Protein AF-A0A9D3ZYJ2-F1 (afdb_monomer)

Mean predicted aligned error: 9.51 Å

Solvent-accessible surface area (backbone atoms only — not comparable to full-atom values): 7612 Å² total; per-residue (Å²): 104,70,64,43,41,74,71,66,67,34,50,41,45,62,78,41,101,88,45,60,67,41,43,64,49,79,55,96,93,48,73,47,78,41,61,49,99,42,73,67,32,48,52,51,50,52,50,49,53,52,51,46,22,73,75,69,74,52,75,82,60,44,89,82,40,68,44,78,76,62,92,85,61,52,70,70,59,51,53,52,51,27,61,75,70,61,28,52,74,47,94,67,68,65,58,61,92,82,37,74,62,73,72,60,98,60,56,72,58,54,60,53,48,54,63,52,56,68,72,69,73,123

Sequence (122 aa):
MRLATGEGLLKGAKASRRGLDISHLLFAYDCILFGEATNRGVMILKGILKEYDSCSGQCVNFNKSTIFYSSNTTGDKKEEISSLLGVRSSTNLEKYLGLPNVVGRRKKRVFLKSKRMDLYAN

Secondary structure (DSSP, 8-state):
-HHHHHTTSS--EESSTTS-EE-EEEETTEEEE---SSHHHHHHHHHHHHHHHHHH-----TTT-EE---TTS-HHHHHHHHHHHT-EE-SS-PPBTTB-S---S-HHHHHHHHHHHTTS--

Radius of gyration: 16.22 Å; Cα contacts (8 Å, |Δi|>4): 123; chains: 1; bounding box: 43×32×39 Å

Foldseek 3Di:
DVVCVVVVQWFADAPDPPGDRDQKDDDDPDIDGGTDLDPSGLVVVVVVQVVCCVVVVDHDPQAPDEDEDDPPQDPVSVVVSCVSNVHHHDPQPPDDVQFRPDDPPCVVVRVVVSVVVVVPPD

pLDDT: mean 78.38, std 19.28, range [29.25, 94.19]

Nearest PDB structures (foldseek):
  3h1q-assembly2_B  TM=5.581E-01  e=6.490E+00  Carboxydothermus hydrogenoformans Z-2901
  7bur-assembly1_B  TM=4.005E-01  e=3.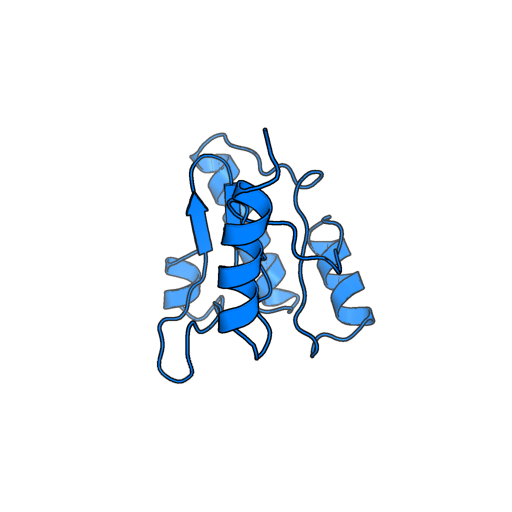783E+00  Glycine max
  6dxd-assembly1_C  TM=3.710E-01  e=4.632E+00  Arabidopsis thaliana
  5gw0-assembly3_E  TM=2.752E-01  e=9.729E+00  Homo sapiens

Structure (mmCIF, N/CA/C/O backbone):
data_AF-A0A9D3ZYJ2-F1
#
_entry.id   AF-A0A9D3ZYJ2-F1
#
loop_
_atom_site.group_PDB
_atom_site.id
_atom_site.type_symbol
_atom_site.label_atom_id
_atom_site.label_alt_id
_atom_site.label_comp_id
_atom_site.label_asym_id
_atom_site.label_entity_id
_atom_site.label_seq_id
_atom_site.pdbx_PDB_ins_code
_atom_site.Cartn_x
_atom_site.Cartn_y
_atom_site.Cartn_z
_atom_site.occupancy
_atom_site.B_iso_or_equiv
_atom_site.auth_seq_id
_atom_site.auth_comp_id
_atom_site.auth_asym_id
_atom_site.auth_atom_id
_atom_site.pdbx_PDB_model_num
ATOM 1 N N . MET A 1 1 ? -4.977 -7.790 4.031 1.00 90.31 1 MET A N 1
ATOM 2 C CA . MET A 1 1 ? -3.648 -8.013 3.397 1.00 90.31 1 MET A CA 1
ATOM 3 C C . MET A 1 1 ? -3.332 -9.486 3.135 1.00 90.31 1 MET A C 1
ATOM 5 O O . MET A 1 1 ? -3.233 -9.841 1.972 1.00 90.31 1 MET A O 1
ATOM 9 N N . ARG A 1 2 ? -3.176 -10.352 4.156 1.00 91.19 2 ARG A N 1
ATOM 10 C CA . ARG A 1 2 ? -2.771 -11.765 3.941 1.00 91.19 2 ARG A CA 1
ATOM 11 C C . ARG A 1 2 ? -3.753 -12.574 3.089 1.00 91.19 2 ARG A C 1
ATOM 13 O O . A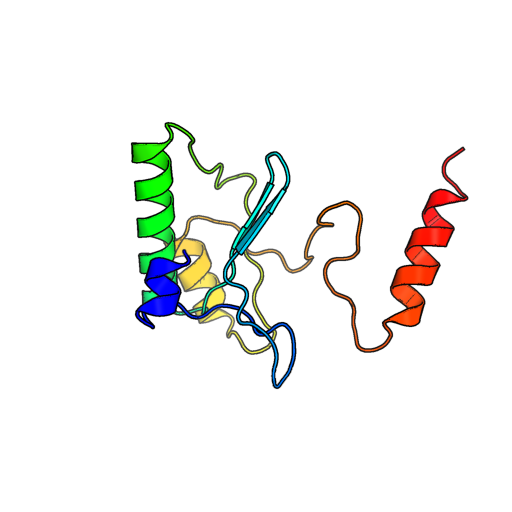RG A 1 2 ? -3.310 -13.317 2.223 1.00 91.19 2 ARG A O 1
ATOM 20 N N . LEU A 1 3 ? -5.054 -12.382 3.306 1.00 92.62 3 LEU A N 1
ATOM 21 C CA . LEU A 1 3 ? -6.108 -13.020 2.508 1.00 92.62 3 LEU A CA 1
ATOM 22 C C . LEU A 1 3 ? -5.992 -12.634 1.028 1.00 92.62 3 LEU A C 1
ATOM 24 O O . LEU A 1 3 ? -5.752 -13.497 0.195 1.00 92.62 3 LEU A O 1
ATOM 28 N N . ALA A 1 4 ? -5.979 -11.331 0.728 1.00 92.38 4 ALA A N 1
ATOM 29 C CA . ALA A 1 4 ? -5.793 -10.829 -0.635 1.00 92.38 4 ALA A CA 1
ATOM 30 C C . ALA A 1 4 ? -4.509 -11.344 -1.315 1.00 92.38 4 ALA A C 1
ATOM 32 O O . ALA A 1 4 ? -4.497 -11.553 -2.526 1.00 92.38 4 ALA A O 1
ATOM 33 N N . THR A 1 5 ? -3.425 -11.573 -0.562 1.00 90.31 5 THR A N 1
ATOM 34 C CA . THR A 1 5 ? -2.224 -12.216 -1.117 1.00 90.31 5 THR A CA 1
ATOM 35 C C . THR A 1 5 ? -2.366 -13.721 -1.322 1.00 90.31 5 THR A C 1
ATOM 37 O O . THR A 1 5 ? -1.859 -14.236 -2.313 1.00 90.31 5 THR A O 1
ATOM 40 N N . GLY A 1 6 ? -3.057 -14.427 -0.422 1.00 89.75 6 GLY A N 1
ATOM 41 C CA . GLY A 1 6 ? -3.323 -15.863 -0.551 1.00 89.75 6 GLY A CA 1
ATOM 42 C C . GLY A 1 6 ? -4.227 -16.191 -1.741 1.00 89.75 6 GLY A C 1
ATOM 43 O O . GLY A 1 6 ? -4.033 -17.207 -2.395 1.00 89.75 6 GLY A O 1
ATOM 44 N N . GLU A 1 7 ? -5.146 -15.285 -2.072 1.00 92.62 7 GLU A N 1
ATOM 45 C CA . GLU A 1 7 ? -6.043 -15.381 -3.231 1.00 92.62 7 GLU A CA 1
ATOM 46 C C . GLU A 1 7 ? -5.409 -14.871 -4.539 1.00 92.62 7 GLU A C 1
ATOM 48 O O . GLU A 1 7 ? -6.049 -14.864 -5.588 1.00 92.62 7 GLU A O 1
ATOM 53 N N . GLY A 1 8 ? -4.156 -14.399 -4.503 1.00 90.00 8 GLY A N 1
ATOM 54 C CA . GLY A 1 8 ? -3.470 -13.854 -5.680 1.00 90.00 8 GLY A CA 1
ATOM 55 C C . GLY A 1 8 ? -4.047 -12.529 -6.196 1.00 90.00 8 GLY A C 1
ATOM 56 O O . GLY A 1 8 ? -3.726 -12.107 -7.307 1.00 90.00 8 GLY A O 1
ATOM 57 N N . LEU A 1 9 ? -4.887 -11.854 -5.408 1.00 91.38 9 LEU A N 1
ATOM 58 C CA . LEU A 1 9 ? -5.459 -10.548 -5.744 1.00 91.38 9 LEU A CA 1
ATOM 59 C C . LEU A 1 9 ? -4.425 -9.427 -5.598 1.00 91.38 9 LEU A C 1
ATOM 61 O O . LEU A 1 9 ? -4.430 -8.466 -6.365 1.00 91.38 9 LEU A O 1
ATOM 65 N N . LEU A 1 10 ? -3.530 -9.562 -4.619 1.00 90.88 10 LEU A N 1
ATOM 66 C CA . LEU A 1 10 ? -2.455 -8.620 -4.341 1.00 90.88 10 LEU A CA 1
ATOM 67 C C . LEU A 1 10 ? -1.126 -9.368 -4.256 1.00 90.88 10 LEU A C 1
ATOM 69 O O . LEU A 1 10 ? -1.051 -10.461 -3.702 1.00 90.88 10 LEU A O 1
ATOM 73 N N . LYS A 1 11 ? -0.053 -8.770 -4.770 1.00 89.44 11 LYS A N 1
ATOM 74 C CA . LYS A 1 11 ? 1.287 -9.351 -4.686 1.00 89.44 11 LYS A CA 1
ATOM 75 C C . LYS A 1 11 ? 2.182 -8.489 -3.809 1.00 89.44 11 LYS A C 1
ATOM 77 O O . LYS A 1 11 ? 2.308 -7.288 -4.028 1.00 89.44 11 LYS A O 1
ATOM 82 N N . GLY A 1 12 ? 2.778 -9.123 -2.803 1.00 88.38 12 GLY A N 1
ATOM 83 C CA . GLY A 1 12 ? 3.741 -8.489 -1.910 1.00 88.38 12 GLY A CA 1
ATOM 84 C C . GLY A 1 12 ? 5.136 -8.359 -2.529 1.00 88.38 12 GLY A C 1
ATOM 85 O O . GLY A 1 12 ? 5.388 -8.750 -3.670 1.00 88.38 12 GLY A O 1
ATOM 86 N N . ALA A 1 13 ? 6.070 -7.832 -1.744 1.00 88.12 13 ALA A N 1
ATOM 87 C CA . ALA A 1 13 ? 7.479 -7.764 -2.099 1.00 88.12 13 ALA A CA 1
ATOM 88 C C . ALA A 1 13 ? 8.224 -9.032 -1.655 1.00 88.12 13 ALA A C 1
ATOM 90 O O . ALA A 1 13 ? 8.122 -9.462 -0.507 1.00 88.12 13 ALA A O 1
ATOM 91 N N . LYS A 1 14 ? 9.043 -9.603 -2.543 1.00 86.19 14 LYS A N 1
ATOM 92 C CA . LYS A 1 14 ? 9.919 -10.735 -2.211 1.00 86.19 14 LYS A CA 1
ATOM 93 C C . LYS A 1 14 ? 11.095 -10.281 -1.345 1.00 86.19 14 LYS A C 1
ATOM 95 O O . LYS A 1 14 ? 11.907 -9.467 -1.782 1.00 86.19 14 LYS A O 1
ATOM 100 N N . ALA A 1 15 ? 11.268 -10.893 -0.174 1.00 83.12 15 ALA A N 1
ATOM 101 C CA . ALA A 1 15 ? 12.430 -10.643 0.689 1.00 83.12 15 ALA A CA 1
ATOM 102 C C . ALA A 1 15 ? 13.761 -11.128 0.070 1.00 83.12 15 ALA A C 1
ATOM 104 O O . ALA A 1 15 ? 14.837 -10.601 0.360 1.00 83.12 15 ALA A O 1
ATOM 105 N N . SER A 1 16 ? 13.703 -12.154 -0.784 1.00 84.38 16 SER A N 1
ATOM 106 C CA . SER A 1 16 ? 14.838 -12.681 -1.550 1.00 84.38 16 SER A CA 1
ATOM 107 C C . SER A 1 16 ? 14.340 -13.461 -2.776 1.00 84.38 16 SER A C 1
ATOM 109 O O . SER A 1 16 ? 13.144 -13.722 -2.897 1.00 84.38 16 SER A O 1
ATOM 111 N N . ARG A 1 17 ? 15.239 -13.880 -3.686 1.00 80.25 17 ARG A N 1
ATOM 112 C CA . ARG A 1 17 ? 14.859 -14.615 -4.919 1.00 80.25 17 ARG A CA 1
ATOM 113 C C . ARG A 1 17 ? 14.012 -15.866 -4.657 1.00 80.25 17 ARG A C 1
ATOM 115 O O . ARG A 1 17 ? 13.198 -16.225 -5.495 1.00 80.25 17 ARG A O 1
ATOM 122 N N . ARG A 1 18 ? 14.225 -16.529 -3.519 1.00 87.00 18 ARG A N 1
ATOM 123 C CA . ARG A 1 18 ? 13.461 -17.703 -3.060 1.00 87.00 18 ARG A CA 1
ATOM 124 C C . ARG A 1 18 ? 12.799 -17.447 -1.701 1.00 87.00 18 ARG A C 1
ATOM 126 O O . ARG A 1 18 ? 12.548 -18.374 -0.945 1.00 87.00 18 ARG A O 1
ATOM 133 N N . GLY A 1 19 ? 12.617 -16.175 -1.361 1.00 81.94 19 GLY A N 1
ATOM 134 C CA . GLY A 1 19 ? 12.154 -15.741 -0.052 1.00 81.94 19 GLY A CA 1
ATOM 135 C C . GLY A 1 19 ? 10.644 -15.581 0.023 1.00 81.94 19 GLY A C 1
ATOM 136 O O . GLY A 1 19 ? 9.921 -15.693 -0.973 1.00 81.94 19 GLY A O 1
ATOM 137 N N . LEU A 1 20 ? 10.202 -15.266 1.237 1.00 85.31 20 LEU A N 1
ATOM 138 C CA . LEU A 1 20 ? 8.817 -14.961 1.557 1.00 85.31 20 LEU A CA 1
ATOM 139 C C . LEU A 1 20 ? 8.331 -13.711 0.809 1.00 85.31 20 LEU A C 1
ATOM 141 O O . LEU A 1 20 ? 9.078 -12.737 0.664 1.00 85.31 20 LEU A O 1
ATOM 145 N N . ASP A 1 21 ? 7.071 -13.749 0.376 1.00 86.94 21 ASP A N 1
ATOM 146 C CA . ASP A 1 21 ? 6.335 -12.561 -0.053 1.00 86.94 21 ASP A CA 1
ATOM 147 C C . ASP A 1 21 ? 5.837 -11.796 1.171 1.00 86.94 21 ASP A C 1
ATOM 149 O O . ASP A 1 21 ? 5.009 -12.277 1.943 1.00 86.94 21 ASP A O 1
ATOM 153 N N . ILE A 1 22 ? 6.353 -10.587 1.346 1.00 90.19 22 ILE A N 1
ATOM 154 C CA . ILE A 1 22 ? 5.973 -9.676 2.417 1.00 90.19 22 ILE A CA 1
ATOM 155 C C . ILE A 1 22 ? 4.938 -8.710 1.852 1.00 90.19 22 ILE A C 1
ATOM 157 O O . ILE A 1 22 ? 5.230 -7.954 0.930 1.00 90.19 22 ILE A O 1
ATOM 161 N N . SER A 1 23 ? 3.727 -8.720 2.402 1.00 91.56 23 SER A N 1
ATOM 162 C CA . SER A 1 23 ? 2.663 -7.786 2.006 1.00 91.56 23 SER A CA 1
ATOM 163 C C . SER A 1 23 ? 2.541 -6.576 2.927 1.00 91.56 23 SER A C 1
ATOM 165 O O . SER A 1 23 ? 2.010 -5.551 2.518 1.00 91.56 23 SER A O 1
ATOM 167 N N . HIS A 1 24 ? 3.022 -6.672 4.165 1.00 91.00 24 HIS A N 1
ATOM 168 C CA . HIS A 1 24 ? 2.971 -5.586 5.140 1.00 91.00 24 HIS A CA 1
ATOM 169 C C . HIS A 1 24 ? 3.997 -5.794 6.261 1.00 91.00 24 HIS A C 1
ATOM 171 O O . HIS A 1 24 ? 4.360 -6.929 6.577 1.00 91.00 24 HIS A O 1
ATOM 177 N N . LEU A 1 25 ? 4.426 -4.692 6.871 1.00 89.38 25 LEU A N 1
ATOM 178 C CA . LEU A 1 25 ? 5.159 -4.624 8.133 1.00 89.38 25 LEU A CA 1
ATOM 179 C C . LEU A 1 25 ? 4.383 -3.691 9.060 1.00 89.38 25 LEU A C 1
ATOM 181 O O . LEU A 1 25 ? 3.966 -2.619 8.631 1.00 89.38 25 LEU A O 1
ATOM 185 N N . LEU A 1 26 ? 4.182 -4.105 10.307 1.00 86.56 26 LEU A N 1
ATOM 186 C CA . LEU A 1 26 ? 3.461 -3.338 11.322 1.00 86.56 26 LEU A CA 1
ATOM 187 C C . LEU A 1 26 ? 4.384 -3.171 12.525 1.00 86.56 26 LEU A C 1
ATOM 189 O O . LEU A 1 26 ? 4.960 -4.160 12.986 1.00 86.56 26 LEU A O 1
ATOM 193 N N . PHE A 1 27 ? 4.534 -1.948 13.023 1.00 80.94 27 PHE A N 1
ATOM 194 C CA . PHE A 1 27 ? 5.261 -1.680 14.258 1.00 80.94 27 PHE A CA 1
ATOM 195 C C . PHE A 1 27 ? 4.669 -0.471 14.980 1.00 80.94 27 PHE A C 1
ATOM 197 O O . PHE A 1 27 ? 4.684 0.638 14.453 1.00 80.94 27 PHE A O 1
ATOM 204 N N . ALA A 1 28 ? 4.202 -0.681 16.213 1.00 85.25 28 ALA A N 1
ATOM 205 C CA . ALA A 1 28 ? 3.519 0.343 17.000 1.00 85.25 28 ALA A CA 1
ATOM 206 C C . ALA A 1 28 ? 2.410 1.036 16.181 1.00 85.25 28 ALA A C 1
ATOM 208 O O . ALA A 1 28 ? 1.439 0.382 15.806 1.00 85.25 28 ALA A O 1
ATOM 209 N N . TYR A 1 29 ? 2.570 2.329 15.897 1.00 79.75 29 TYR A N 1
ATOM 210 C CA . TYR A 1 29 ? 1.605 3.154 15.166 1.00 79.75 29 TYR A CA 1
ATOM 211 C C . TYR A 1 29 ? 1.900 3.265 13.663 1.00 79.75 29 TYR A C 1
ATOM 213 O O . TYR A 1 29 ? 1.100 3.845 12.932 1.00 79.75 29 TYR A O 1
ATOM 221 N N . ASP A 1 30 ? 3.024 2.714 13.199 1.00 83.00 30 ASP A N 1
ATOM 222 C CA . ASP A 1 30 ? 3.464 2.821 11.813 1.00 83.00 30 ASP A CA 1
ATOM 223 C C . ASP A 1 30 ? 3.294 1.496 11.069 1.00 83.00 30 ASP A C 1
ATOM 225 O O . ASP A 1 30 ? 3.498 0.396 11.598 1.00 83.00 30 ASP A O 1
ATOM 229 N N . CYS A 1 31 ? 2.950 1.604 9.788 1.00 87.12 31 CYS A N 1
ATOM 230 C CA . CYS A 1 31 ? 2.880 0.464 8.892 1.00 87.12 31 CYS A CA 1
ATOM 231 C C . CYS A 1 31 ? 3.560 0.755 7.556 1.00 87.12 31 CYS A C 1
ATOM 233 O O . CYS A 1 31 ? 3.564 1.879 7.058 1.00 87.12 31 CYS A O 1
ATOM 235 N N . ILE A 1 32 ? 4.112 -0.296 6.954 1.00 89.00 32 ILE A N 1
ATOM 236 C CA . ILE A 1 32 ? 4.530 -0.307 5.553 1.00 89.00 32 ILE A CA 1
ATOM 237 C C . ILE A 1 32 ? 3.694 -1.356 4.845 1.00 89.00 32 ILE A C 1
ATOM 239 O O . ILE A 1 32 ? 3.636 -2.505 5.280 1.00 89.00 32 ILE A O 1
ATOM 243 N N . LEU A 1 33 ? 3.083 -0.973 3.730 1.00 91.81 33 LEU A N 1
ATOM 244 C CA . LEU A 1 33 ? 2.287 -1.859 2.891 1.00 91.81 33 LEU A CA 1
ATOM 245 C C . LEU A 1 33 ? 3.012 -2.064 1.560 1.00 91.81 33 LEU A C 1
ATOM 247 O O . LEU A 1 33 ? 3.514 -1.113 0.963 1.00 91.81 33 LEU A O 1
ATOM 251 N N . PHE A 1 34 ? 3.069 -3.309 1.097 1.00 91.88 34 PHE A N 1
ATOM 252 C CA . PHE A 1 34 ? 3.683 -3.683 -0.174 1.00 91.88 34 PHE A CA 1
ATOM 253 C C . PHE A 1 34 ? 2.605 -4.170 -1.133 1.00 91.88 34 PHE A C 1
ATOM 255 O O . PHE A 1 34 ? 1.770 -4.995 -0.764 1.00 91.88 34 PHE A O 1
ATOM 262 N N . GLY A 1 35 ? 2.657 -3.690 -2.371 1.00 91.06 35 GLY A N 1
ATOM 263 C CA . GLY A 1 35 ? 1.721 -4.046 -3.428 1.00 91.06 35 GLY A CA 1
ATOM 264 C C . GLY A 1 35 ? 2.298 -3.738 -4.805 1.00 91.06 35 GLY A C 1
ATOM 265 O O . GLY A 1 35 ? 3.285 -3.012 -4.934 1.00 91.06 35 GLY A O 1
ATOM 266 N N . GLU A 1 36 ? 1.677 -4.286 -5.844 1.00 90.00 36 GLU A N 1
ATOM 267 C CA . GLU A 1 36 ? 2.020 -3.941 -7.222 1.00 90.00 36 GLU A CA 1
ATOM 268 C C . GLU A 1 36 ? 1.520 -2.542 -7.584 1.00 90.00 36 GLU A C 1
ATOM 270 O O . GLU A 1 36 ? 0.393 -2.163 -7.266 1.00 90.00 36 GLU A O 1
ATOM 275 N N . ALA A 1 37 ? 2.352 -1.804 -8.321 1.00 90.62 37 ALA A N 1
ATOM 276 C CA . ALA A 1 37 ? 2.016 -0.500 -8.875 1.00 90.62 37 ALA A CA 1
ATOM 277 C C . ALA A 1 37 ? 1.093 -0.648 -10.104 1.00 90.62 37 ALA A C 1
ATOM 279 O O . ALA A 1 37 ? 1.488 -0.381 -11.241 1.00 90.62 37 ALA A O 1
ATOM 280 N N . THR A 1 38 ? -0.125 -1.134 -9.868 1.00 91.81 38 THR A N 1
ATOM 281 C CA . THR A 1 38 ? -1.199 -1.288 -10.856 1.00 91.81 38 THR A CA 1
ATOM 282 C C . THR A 1 38 ? -2.504 -0.737 -10.294 1.00 91.81 38 THR A C 1
ATOM 284 O O . THR A 1 38 ? -2.741 -0.815 -9.088 1.00 91.81 38 THR A O 1
ATOM 287 N N . ASN A 1 39 ? -3.398 -0.253 -11.160 1.00 92.25 39 ASN A N 1
ATOM 288 C CA . ASN A 1 39 ? -4.707 0.257 -10.733 1.00 92.25 39 ASN A CA 1
ATOM 289 C C . ASN A 1 39 ? -5.492 -0.783 -9.933 1.00 92.25 39 ASN A C 1
ATOM 291 O O . ASN A 1 39 ? -6.049 -0.473 -8.884 1.00 92.25 39 ASN A O 1
ATOM 295 N N . ARG A 1 40 ? -5.471 -2.046 -10.377 1.00 93.12 40 ARG A N 1
ATOM 296 C CA . ARG A 1 40 ? -6.114 -3.151 -9.660 1.00 93.12 40 ARG A CA 1
ATOM 297 C C . ARG A 1 40 ? -5.529 -3.331 -8.257 1.00 93.12 40 ARG A C 1
ATOM 299 O O . ARG A 1 40 ? -6.291 -3.379 -7.295 1.00 93.12 40 ARG A O 1
ATOM 306 N N . GLY A 1 41 ? -4.202 -3.405 -8.132 1.00 92.00 41 GLY A N 1
ATOM 307 C CA . GLY A 1 41 ? -3.535 -3.583 -6.838 1.00 92.00 41 GLY A CA 1
ATOM 308 C C . GLY A 1 41 ? -3.835 -2.439 -5.869 1.00 92.00 41 GLY A C 1
ATOM 309 O O . GLY A 1 41 ? -4.119 -2.669 -4.695 1.00 92.00 41 GLY A O 1
ATOM 310 N N . VAL A 1 42 ? -3.857 -1.212 -6.385 1.00 92.00 42 VAL A N 1
ATOM 311 C CA . VAL A 1 42 ? -4.162 0.005 -5.627 1.00 92.00 42 VAL A CA 1
ATOM 312 C C . VAL A 1 42 ? -5.614 0.038 -5.152 1.00 92.00 42 VAL A C 1
ATOM 314 O O . VAL A 1 42 ? -5.868 0.351 -3.991 1.00 92.00 42 VAL A O 1
ATOM 317 N N . MET A 1 43 ? -6.566 -0.334 -6.008 1.00 93.44 43 MET A N 1
ATOM 318 C CA . MET A 1 43 ? -7.982 -0.401 -5.635 1.00 93.44 43 MET A CA 1
ATOM 319 C C . MET A 1 43 ? -8.239 -1.456 -4.557 1.00 93.44 43 MET A C 1
ATOM 321 O O . MET A 1 43 ? -8.976 -1.194 -3.608 1.00 93.44 43 MET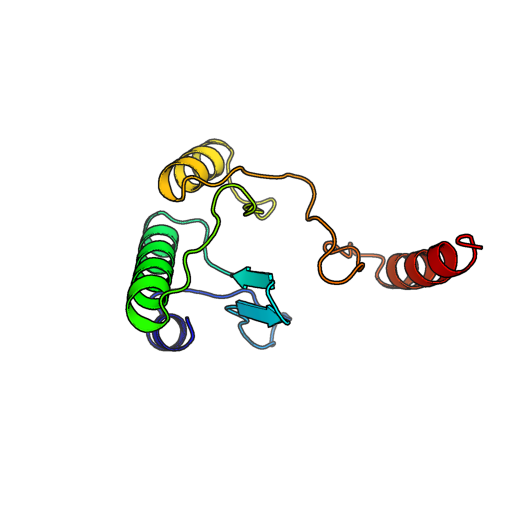 A O 1
ATOM 325 N N . ILE A 1 44 ? -7.580 -2.615 -4.650 1.00 94.19 44 ILE A N 1
ATOM 326 C CA . ILE A 1 44 ? -7.639 -3.651 -3.611 1.00 94.19 44 ILE A CA 1
ATOM 327 C C . ILE A 1 44 ? -7.060 -3.122 -2.298 1.00 94.19 44 ILE A C 1
ATOM 329 O O . ILE A 1 44 ? -7.681 -3.277 -1.248 1.00 94.19 44 ILE A O 1
ATOM 333 N N . LEU A 1 45 ? -5.902 -2.455 -2.345 1.00 93.12 45 LEU A N 1
ATOM 334 C CA . LEU A 1 45 ? -5.284 -1.866 -1.158 1.00 93.12 45 LEU A CA 1
ATOM 335 C C . LEU A 1 45 ? -6.209 -0.836 -0.496 1.00 93.12 45 LEU A C 1
ATOM 337 O O . LEU A 1 45 ? -6.399 -0.874 0.717 1.00 93.12 45 LEU A O 1
ATOM 341 N N . LYS A 1 46 ? -6.834 0.038 -1.290 1.00 91.81 46 LYS A N 1
ATOM 342 C CA . LYS A 1 46 ? -7.796 1.038 -0.811 1.00 91.81 46 LYS A CA 1
ATOM 343 C C . LYS A 1 46 ? -9.022 0.389 -0.165 1.00 91.81 46 LYS A C 1
ATOM 345 O O . LYS A 1 46 ? -9.469 0.855 0.878 1.00 91.81 46 LYS A O 1
ATOM 350 N N . GLY A 1 47 ? -9.523 -0.704 -0.744 1.00 93.50 47 GLY A N 1
ATOM 351 C CA . GLY A 1 47 ? -10.591 -1.514 -0.154 1.00 93.50 47 GLY A CA 1
ATOM 352 C C . GLY A 1 47 ? -10.201 -2.083 1.210 1.00 93.50 47 GLY A C 1
ATOM 353 O O . GLY A 1 47 ? -10.938 -1.907 2.174 1.00 93.50 47 GLY A O 1
ATOM 354 N N . ILE A 1 48 ? -9.001 -2.661 1.319 1.00 93.50 48 ILE A N 1
ATOM 355 C CA . ILE A 1 48 ? -8.478 -3.204 2.583 1.00 93.50 48 ILE A CA 1
ATOM 356 C C . ILE A 1 48 ? -8.340 -2.109 3.648 1.00 93.50 48 ILE A C 1
ATOM 358 O O . ILE A 1 48 ? -8.677 -2.345 4.803 1.00 93.50 48 ILE A O 1
ATOM 362 N N . LEU A 1 49 ? -7.847 -0.921 3.282 1.00 91.88 49 LEU A N 1
ATOM 363 C CA . LEU A 1 49 ? -7.726 0.197 4.223 1.00 91.88 49 LEU A CA 1
ATOM 364 C C . LEU A 1 49 ? -9.092 0.707 4.691 1.00 91.88 49 LEU A C 1
ATOM 366 O O . LEU A 1 49 ? -9.247 1.036 5.862 1.00 91.88 49 LEU A O 1
ATOM 370 N N . LYS A 1 50 ? -10.085 0.738 3.796 1.00 91.88 50 LYS A N 1
ATOM 371 C CA . LYS A 1 50 ? -11.460 1.108 4.143 1.00 91.88 50 LYS A CA 1
ATOM 372 C C . LYS A 1 50 ? -12.101 0.086 5.083 1.00 91.88 50 LYS A C 1
ATOM 374 O O . LYS A 1 50 ? -12.784 0.465 6.026 1.00 91.88 50 LYS A O 1
ATOM 379 N N . GLU A 1 51 ? -11.876 -1.199 4.835 1.00 93.38 51 GLU A N 1
ATOM 380 C CA . GLU A 1 51 ? -12.366 -2.261 5.710 1.00 93.38 51 GLU A CA 1
ATOM 381 C C . GLU A 1 51 ? -11.692 -2.196 7.086 1.00 93.38 51 GLU A C 1
ATOM 383 O O . GLU A 1 51 ? -12.379 -2.224 8.104 1.00 93.38 51 GLU A O 1
ATOM 388 N N . TYR A 1 52 ? -10.372 -1.988 7.122 1.00 90.19 52 TYR A N 1
ATOM 389 C CA . TYR A 1 52 ? -9.632 -1.758 8.362 1.00 90.19 52 TYR A CA 1
ATOM 390 C C . TYR A 1 52 ? -10.210 -0.595 9.172 1.00 90.19 52 TYR A C 1
ATOM 392 O O . TYR A 1 52 ? -10.460 -0.760 10.365 1.00 90.19 52 TYR A O 1
ATOM 400 N N . ASP A 1 53 ? -10.462 0.543 8.527 1.00 90.06 53 ASP A N 1
ATOM 401 C CA . ASP A 1 53 ? -11.079 1.714 9.154 1.00 90.06 53 ASP A CA 1
ATOM 402 C C . ASP A 1 53 ? -12.455 1.367 9.745 1.00 90.06 53 ASP A C 1
ATOM 404 O O . ASP A 1 53 ? -12.701 1.571 10.932 1.00 90.06 53 ASP A O 1
ATOM 408 N N . SER A 1 54 ? -13.311 0.701 8.962 1.00 93.00 54 SER A N 1
ATOM 409 C CA . SER A 1 54 ? -14.653 0.310 9.411 1.00 93.00 54 SER A CA 1
ATOM 410 C C . SER A 1 54 ? -14.665 -0.687 10.575 1.00 93.00 54 SER A C 1
ATOM 412 O O . SER A 1 54 ? -15.541 -0.613 11.433 1.00 93.00 54 SER A O 1
ATOM 414 N N . CYS A 1 55 ? -13.703 -1.613 10.626 1.00 91.94 55 CYS A N 1
ATOM 415 C CA . CYS A 1 55 ? -13.654 -2.652 11.654 1.00 91.94 55 CYS A CA 1
ATOM 416 C C . CYS A 1 55 ? -12.928 -2.201 12.925 1.00 91.94 55 CYS A C 1
ATOM 418 O O . CYS A 1 55 ? -13.276 -2.647 14.015 1.00 91.94 55 CYS A O 1
ATOM 420 N N . SER A 1 56 ? -11.892 -1.369 12.794 1.00 88.62 56 SER A N 1
ATOM 421 C CA . SER A 1 56 ? -11.042 -0.954 13.919 1.00 88.62 56 SER A CA 1
ATOM 422 C C . SER A 1 56 ? -11.391 0.425 14.480 1.00 88.62 56 SER A C 1
ATOM 424 O O . SER A 1 56 ? -10.963 0.748 15.587 1.00 88.62 56 SER A O 1
ATOM 426 N N . GLY A 1 57 ? -12.121 1.248 13.717 1.00 89.31 57 GLY A N 1
ATOM 427 C CA . GLY A 1 57 ? -12.326 2.670 14.002 1.00 89.31 57 GLY A CA 1
ATOM 428 C C . GLY A 1 57 ? -11.067 3.525 13.815 1.00 89.31 57 GLY A C 1
ATOM 429 O O . GLY A 1 57 ? -11.038 4.674 14.257 1.00 89.31 57 GLY A O 1
ATOM 430 N N . GLN A 1 58 ? -10.001 2.969 13.227 1.00 84.75 58 GLN A N 1
ATOM 431 C CA . GLN A 1 58 ? -8.741 3.669 13.005 1.00 84.75 58 GLN A CA 1
ATOM 432 C C . GLN A 1 58 ? -8.606 4.127 11.551 1.00 84.75 58 GLN A C 1
ATOM 434 O O . GLN A 1 58 ? -8.365 3.326 10.644 1.00 84.75 58 GLN A O 1
ATOM 439 N N . CYS A 1 59 ? -8.631 5.444 11.356 1.00 84.94 59 CYS A N 1
ATOM 440 C CA . CYS A 1 59 ? -8.441 6.050 10.045 1.00 84.94 59 CYS A CA 1
ATOM 441 C C . CYS A 1 59 ? -6.958 6.104 9.652 1.00 84.94 59 CYS A C 1
ATOM 443 O O . CYS A 1 59 ? -6.110 6.605 10.398 1.00 84.94 59 CYS A O 1
ATOM 445 N N . VAL A 1 60 ? -6.645 5.709 8.416 1.00 85.75 60 VAL A N 1
ATOM 446 C CA . VAL A 1 60 ? -5.319 5.955 7.831 1.00 85.75 60 VAL A CA 1
ATOM 447 C C . VAL A 1 60 ? -5.134 7.448 7.577 1.00 85.75 60 VAL A C 1
ATOM 449 O O . VAL A 1 60 ? -5.920 8.087 6.877 1.00 85.75 60 VAL A O 1
ATOM 452 N N . ASN A 1 61 ? -4.043 8.012 8.092 1.00 87.50 61 ASN A N 1
ATOM 453 C CA . ASN A 1 61 ? -3.677 9.391 7.800 1.00 87.50 61 ASN A CA 1
ATOM 454 C C . ASN A 1 61 ? -2.931 9.476 6.458 1.00 87.50 61 ASN A C 1
ATOM 456 O O . ASN A 1 61 ? -1.699 9.418 6.404 1.00 87.50 61 ASN A O 1
ATOM 460 N N . PHE A 1 62 ? -3.679 9.638 5.367 1.00 86.12 62 PHE A N 1
ATOM 461 C CA . PHE A 1 62 ? -3.114 9.747 4.017 1.00 86.12 62 PHE A CA 1
ATOM 462 C C . PHE A 1 62 ? -2.182 10.962 3.840 1.00 86.12 62 PHE A C 1
ATOM 464 O O . PHE A 1 62 ? -1.224 10.881 3.076 1.00 86.12 62 PHE A O 1
ATOM 471 N N . ASN A 1 63 ? -2.370 12.044 4.609 1.00 84.25 63 ASN A N 1
ATOM 472 C CA . ASN A 1 63 ? -1.511 13.239 4.554 1.00 84.25 63 ASN A CA 1
ATOM 473 C C . ASN A 1 63 ? -0.097 12.994 5.108 1.00 84.25 63 ASN A C 1
ATOM 475 O O . ASN A 1 63 ? 0.871 13.604 4.637 1.00 84.25 63 ASN A O 1
ATOM 479 N N . LYS A 1 64 ? 0.011 12.116 6.115 1.00 85.62 64 LYS A N 1
ATOM 480 C CA . LYS A 1 64 ? 1.282 11.649 6.693 1.00 85.62 64 LYS A CA 1
ATOM 481 C C . LYS A 1 64 ? 1.845 10.420 5.977 1.00 85.62 64 LYS A C 1
ATOM 483 O O . LYS A 1 64 ? 2.991 10.053 6.207 1.00 85.62 64 LYS A O 1
ATOM 488 N N . SER A 1 65 ? 1.051 9.791 5.117 1.00 88.19 65 SER A N 1
ATOM 489 C CA . SER A 1 65 ? 1.478 8.643 4.326 1.00 88.19 65 SER A CA 1
ATOM 490 C C . SER A 1 65 ? 2.265 9.100 3.098 1.00 88.19 65 SER A C 1
ATOM 492 O O . SER A 1 65 ? 2.068 10.200 2.578 1.00 88.19 65 SER A O 1
ATOM 494 N N . THR A 1 66 ? 3.151 8.239 2.606 1.00 89.62 66 THR A N 1
ATOM 495 C CA . THR A 1 66 ? 3.895 8.454 1.359 1.00 89.62 66 THR A CA 1
ATOM 496 C C . THR A 1 66 ? 3.974 7.156 0.562 1.00 89.62 66 THR A C 1
ATOM 498 O O . THR A 1 66 ? 3.998 6.066 1.134 1.00 89.62 66 THR A O 1
ATOM 501 N N . ILE A 1 67 ? 3.994 7.263 -0.770 1.00 90.12 67 ILE A N 1
ATOM 502 C CA . ILE A 1 67 ? 4.186 6.112 -1.664 1.00 90.12 67 ILE A CA 1
ATOM 503 C C . ILE A 1 67 ? 5.606 6.118 -2.212 1.00 90.12 67 ILE A C 1
ATOM 505 O O . ILE A 1 67 ? 6.124 7.151 -2.649 1.00 90.12 67 ILE A O 1
ATOM 509 N N . PHE A 1 68 ? 6.187 4.922 -2.259 1.00 88.69 68 PHE A N 1
ATOM 510 C CA . PHE A 1 68 ? 7.482 4.658 -2.859 1.00 88.69 68 PHE A CA 1
ATOM 511 C C . PHE A 1 68 ? 7.350 3.672 -3.998 1.00 88.69 68 PHE A C 1
ATOM 513 O O . PHE A 1 68 ? 6.770 2.597 -3.856 1.00 88.69 68 PHE A O 1
ATOM 520 N N . TYR A 1 69 ? 7.936 4.042 -5.127 1.00 88.56 69 TYR A N 1
ATOM 521 C CA . TYR A 1 69 ? 7.882 3.251 -6.340 1.00 88.56 69 TYR A CA 1
ATOM 522 C C . TYR A 1 69 ? 9.235 2.621 -6.628 1.00 88.56 69 TYR A C 1
ATOM 524 O O . TYR A 1 69 ? 10.286 3.234 -6.425 1.00 88.56 69 TYR A O 1
ATOM 532 N N . SER A 1 70 ? 9.210 1.408 -7.165 1.00 85.44 70 SER A N 1
ATOM 533 C CA . SER A 1 70 ? 10.390 0.796 -7.758 1.00 85.44 70 SER A CA 1
ATOM 534 C C . SER A 1 70 ? 10.865 1.590 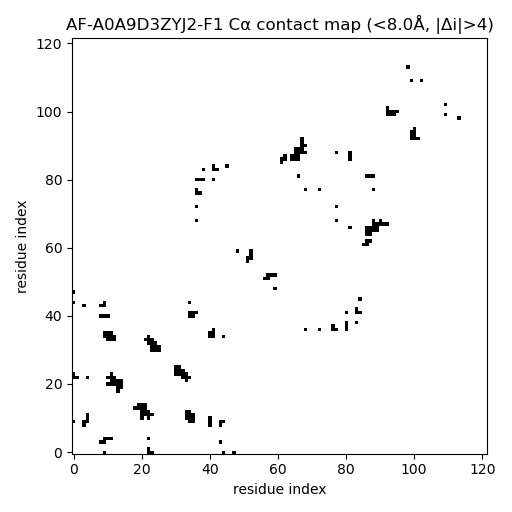-8.978 1.00 85.44 70 SER A C 1
ATOM 536 O O . SER A 1 70 ? 10.115 2.330 -9.619 1.00 85.44 70 SER A O 1
ATOM 538 N N . SER A 1 71 ? 12.142 1.425 -9.324 1.00 83.62 71 SER A N 1
ATOM 539 C CA . SER A 1 71 ? 12.764 2.125 -10.456 1.00 83.62 71 SER A CA 1
ATOM 540 C C . SER A 1 71 ? 12.146 1.781 -11.814 1.00 83.62 71 SER A C 1
ATOM 542 O O . SER A 1 71 ? 12.332 2.528 -12.766 1.00 83.62 71 SER A O 1
ATOM 544 N N . ASN A 1 72 ? 11.419 0.667 -11.908 1.00 86.62 72 ASN A N 1
ATOM 545 C CA . ASN A 1 72 ? 10.740 0.213 -13.12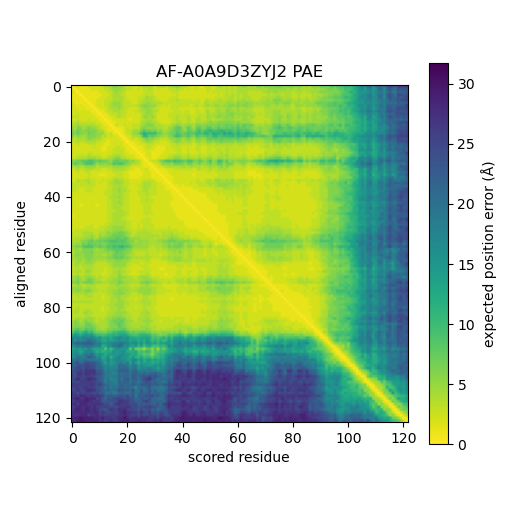1 1.00 86.62 72 ASN A CA 1
ATOM 546 C C . ASN A 1 72 ? 9.332 0.811 -13.312 1.00 86.62 72 ASN A C 1
ATOM 548 O O . ASN A 1 72 ? 8.701 0.535 -14.330 1.00 86.62 72 ASN A O 1
ATOM 552 N N . THR A 1 73 ? 8.818 1.601 -12.365 1.00 88.88 73 THR A N 1
ATOM 553 C CA . THR A 1 73 ? 7.518 2.266 -12.516 1.00 88.88 73 THR A CA 1
ATOM 554 C C . THR A 1 73 ? 7.685 3.543 -13.342 1.00 88.88 73 THR A C 1
ATOM 556 O O . THR A 1 73 ? 8.513 4.392 -13.003 1.00 88.88 73 THR A O 1
ATOM 559 N N . THR A 1 74 ? 6.901 3.692 -14.414 1.00 92.69 74 THR A N 1
ATOM 560 C CA . THR A 1 74 ? 6.910 4.876 -15.294 1.00 92.69 74 THR A CA 1
ATOM 561 C C . THR A 1 74 ? 6.329 6.106 -14.596 1.00 92.69 74 THR A C 1
ATOM 563 O O . THR A 1 74 ? 5.560 5.959 -13.649 1.00 92.69 74 THR A O 1
ATOM 566 N N . GLY A 1 75 ? 6.692 7.313 -15.050 1.00 92.31 75 GLY A N 1
ATOM 567 C CA . GLY A 1 75 ? 6.191 8.578 -14.489 1.00 92.31 75 GLY A CA 1
ATOM 568 C C . GLY A 1 75 ? 4.664 8.634 -14.452 1.00 92.31 75 GLY A C 1
ATOM 569 O O . GLY A 1 75 ? 4.094 8.771 -13.374 1.00 92.31 75 GLY A O 1
ATOM 570 N N . ASP A 1 76 ? 4.029 8.370 -15.593 1.00 93.69 76 ASP A N 1
ATOM 571 C CA . ASP A 1 76 ? 2.569 8.389 -15.748 1.00 93.69 76 ASP A CA 1
ATOM 572 C C . ASP A 1 76 ? 1.870 7.443 -14.762 1.00 93.69 76 ASP A C 1
ATOM 574 O O . ASP A 1 76 ? 0.921 7.826 -14.084 1.00 93.69 76 ASP A O 1
ATOM 578 N N . LYS A 1 77 ? 2.402 6.222 -14.583 1.00 92.50 77 LYS A N 1
ATOM 579 C CA . LYS A 1 77 ? 1.865 5.268 -13.599 1.00 92.50 77 LYS A CA 1
ATOM 580 C C . LYS A 1 77 ? 2.021 5.761 -12.166 1.00 92.50 77 LYS A C 1
ATOM 582 O O . LYS A 1 77 ? 1.160 5.492 -11.336 1.00 92.50 77 LYS A O 1
ATOM 587 N N . LYS A 1 78 ? 3.125 6.440 -11.834 1.00 92.81 78 LYS A N 1
ATOM 588 C CA . LYS A 1 78 ? 3.303 7.005 -10.487 1.00 92.81 78 LYS A CA 1
ATOM 589 C C . LYS A 1 78 ? 2.278 8.094 -10.224 1.00 92.81 78 LYS A C 1
ATOM 591 O O . LYS A 1 78 ? 1.739 8.140 -9.122 1.00 92.81 78 LYS A O 1
ATOM 596 N N . GLU A 1 79 ? 2.026 8.958 -11.198 1.00 93.56 79 GLU A N 1
ATOM 597 C CA . GLU A 1 79 ? 1.041 10.031 -11.074 1.00 93.56 79 GLU A CA 1
ATOM 598 C C . GLU A 1 79 ? -0.376 9.467 -10.929 1.00 93.56 79 GLU A C 1
ATOM 600 O O . GLU A 1 79 ? -1.071 9.794 -9.966 1.00 93.56 79 GLU A O 1
ATOM 605 N N . GLU A 1 80 ? -0.747 8.524 -11.796 1.00 94.19 80 GLU A N 1
ATOM 606 C CA . GLU A 1 80 ? -2.029 7.821 -11.752 1.00 94.19 80 GLU A CA 1
ATOM 607 C C . GLU A 1 80 ? -2.267 7.159 -10.387 1.00 94.19 80 GLU A C 1
ATOM 609 O O . GLU A 1 80 ? -3.285 7.396 -9.735 1.00 94.19 80 GLU A O 1
ATOM 614 N N . ILE A 1 81 ? -1.299 6.380 -9.901 1.00 93.44 81 ILE A N 1
ATOM 615 C CA . ILE A 1 81 ? -1.427 5.656 -8.631 1.00 93.44 81 ILE A CA 1
ATOM 616 C C . ILE A 1 81 ? -1.465 6.610 -7.437 1.00 93.44 81 ILE A C 1
ATOM 618 O O . ILE A 1 81 ? -2.256 6.404 -6.513 1.00 93.44 81 ILE A O 1
ATOM 622 N N . SER A 1 82 ? -0.636 7.657 -7.449 1.00 92.44 82 SER A N 1
ATOM 623 C CA . SER A 1 82 ? -0.611 8.657 -6.375 1.00 92.44 82 SER A CA 1
ATOM 624 C C . SER A 1 82 ? -1.947 9.393 -6.284 1.00 92.44 82 SER A C 1
ATOM 626 O O . SER A 1 82 ? -2.461 9.592 -5.183 1.00 92.44 82 SER A O 1
ATOM 628 N N . SER A 1 83 ? -2.546 9.717 -7.434 1.00 92.19 83 SER A N 1
ATOM 629 C CA . SER A 1 83 ? -3.877 10.322 -7.528 1.00 92.19 83 SER A CA 1
ATOM 630 C C . SER A 1 83 ? -4.976 9.376 -7.026 1.00 92.19 83 SER A C 1
ATOM 632 O O . SER A 1 83 ? -5.789 9.759 -6.185 1.00 92.19 83 SER A O 1
ATOM 634 N N . LEU A 1 84 ? -4.953 8.102 -7.437 1.00 90.75 84 LEU A N 1
ATOM 635 C CA . LEU A 1 84 ? -5.936 7.094 -7.013 1.00 90.75 84 LEU A CA 1
ATOM 636 C C . LEU A 1 84 ? -5.934 6.844 -5.494 1.00 90.75 84 LEU A C 1
ATOM 638 O O . LEU A 1 84 ? -7.001 6.683 -4.880 1.00 90.75 84 LEU A O 1
ATOM 642 N N . LEU A 1 85 ? -4.746 6.798 -4.883 1.00 87.62 85 LEU A N 1
ATOM 643 C CA . LEU A 1 85 ? -4.578 6.642 -3.433 1.00 87.62 85 LEU A CA 1
ATOM 644 C C . LEU A 1 85 ? -4.790 7.945 -2.659 1.00 87.62 85 LEU A C 1
ATOM 646 O O . LEU A 1 85 ? -5.128 7.877 -1.481 1.00 87.62 85 LEU A O 1
ATOM 650 N N . GLY A 1 86 ? -4.609 9.105 -3.295 1.00 88.56 86 GLY A N 1
ATOM 651 C CA . GLY A 1 86 ? -4.614 10.401 -2.616 1.00 88.56 86 GLY A CA 1
ATOM 652 C C . GLY A 1 86 ? -3.394 10.593 -1.712 1.00 88.56 86 GLY A C 1
ATOM 653 O O . GLY A 1 86 ? -3.491 11.223 -0.662 1.00 88.56 86 GLY A O 1
ATOM 654 N N . VAL A 1 87 ? -2.251 10.012 -2.088 1.00 89.25 87 VAL A N 1
ATOM 655 C CA . VAL A 1 87 ? -1.019 10.025 -1.288 1.00 89.25 87 VAL A CA 1
ATOM 656 C C . VAL A 1 87 ? 0.126 10.576 -2.120 1.00 89.25 87 VAL A C 1
ATOM 658 O O . VAL A 1 87 ? 0.284 10.242 -3.292 1.00 89.25 87 VAL A O 1
ATOM 661 N N . ARG A 1 88 ? 0.970 11.400 -1.498 1.00 87.69 88 ARG A N 1
ATOM 662 C CA . ARG A 1 88 ? 2.137 11.979 -2.167 1.00 87.69 88 ARG A CA 1
ATOM 663 C C . ARG A 1 88 ? 3.186 10.907 -2.458 1.00 87.69 88 ARG A C 1
ATOM 665 O O . ARG A 1 88 ? 3.542 10.107 -1.589 1.00 87.69 88 ARG A O 1
ATOM 672 N N . SER A 1 89 ? 3.732 10.931 -3.670 1.00 85.94 89 SER A N 1
ATOM 673 C CA . SER A 1 89 ? 4.927 10.159 -3.995 1.00 85.94 89 SER A CA 1
ATOM 674 C C . SER A 1 89 ? 6.153 10.807 -3.357 1.00 85.94 89 SER A C 1
ATOM 676 O O . SER A 1 89 ? 6.338 12.017 -3.492 1.00 85.94 89 SER A O 1
ATOM 678 N N . SER A 1 90 ? 7.021 10.016 -2.736 1.00 81.00 90 SER A N 1
ATOM 679 C CA . SER A 1 90 ? 8.333 10.485 -2.292 1.00 81.00 90 SER A CA 1
ATOM 680 C C . SER A 1 90 ? 9.439 9.697 -2.991 1.00 81.00 90 SER A C 1
ATOM 682 O O . SER A 1 90 ? 9.313 8.507 -3.283 1.00 81.00 90 SER A O 1
ATOM 684 N N . THR A 1 91 ? 10.541 10.378 -3.291 1.00 69.94 91 THR A N 1
ATOM 685 C CA . THR A 1 91 ? 11.766 9.766 -3.826 1.00 69.94 91 THR A CA 1
ATOM 686 C C . THR A 1 91 ? 12.695 9.280 -2.715 1.00 69.94 91 THR A C 1
ATOM 688 O O . THR A 1 91 ? 13.544 8.421 -2.956 1.00 69.94 91 THR A O 1
ATOM 691 N N . ASN A 1 92 ? 12.512 9.785 -1.492 1.00 61.84 92 ASN A N 1
ATOM 692 C CA . ASN A 1 92 ? 13.309 9.442 -0.323 1.00 61.84 92 ASN A CA 1
ATOM 693 C C . ASN A 1 92 ? 12.486 8.572 0.613 1.00 61.84 92 ASN A C 1
ATOM 695 O O . ASN A 1 92 ? 11.595 9.082 1.290 1.00 61.84 92 ASN A O 1
ATOM 699 N N . LEU A 1 93 ? 12.779 7.269 0.633 1.00 62.41 93 LEU A N 1
ATOM 700 C CA . LEU A 1 93 ? 12.193 6.335 1.591 1.00 62.41 93 LEU A CA 1
ATOM 701 C C . LEU A 1 93 ? 12.652 6.778 2.985 1.00 62.41 93 LEU A C 1
ATOM 703 O O . LEU A 1 93 ? 13.780 6.486 3.394 1.00 62.41 93 LEU A O 1
ATOM 707 N N . GLU A 1 94 ? 11.811 7.575 3.651 1.00 56.31 94 GLU A N 1
ATOM 708 C CA . GLU A 1 94 ? 12.046 8.076 5.003 1.00 56.31 94 GLU A CA 1
ATOM 709 C C . GLU A 1 94 ? 12.373 6.903 5.928 1.00 56.31 94 GLU A C 1
ATOM 711 O O . GLU A 1 94 ? 12.000 5.755 5.671 1.00 56.31 94 GLU A O 1
ATOM 716 N N . LYS A 1 95 ? 13.159 7.169 6.971 1.00 58.69 95 LYS A N 1
ATOM 717 C CA . LYS A 1 95 ? 13.646 6.133 7.882 1.00 58.69 95 LYS A CA 1
ATOM 718 C C . LYS A 1 95 ? 12.458 5.403 8.513 1.00 58.69 95 LYS A C 1
ATOM 720 O O . LYS A 1 95 ? 11.707 6.012 9.263 1.00 58.69 95 LYS A O 1
ATOM 725 N N . TYR A 1 96 ? 12.347 4.097 8.294 1.00 62.72 96 TYR A N 1
ATOM 726 C CA . TYR A 1 96 ? 11.501 3.248 9.127 1.00 62.72 96 TYR A CA 1
ATOM 727 C C . TYR A 1 96 ? 12.368 2.745 10.277 1.00 62.72 96 TYR A C 1
ATOM 729 O O . TYR A 1 96 ?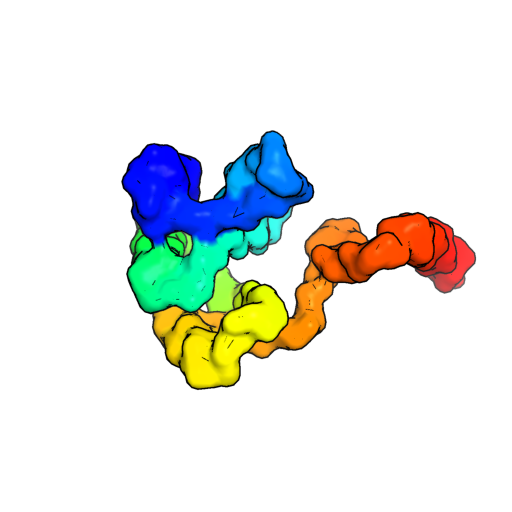 13.410 2.126 10.047 1.00 62.72 96 TYR A O 1
ATOM 737 N N . LEU A 1 97 ? 11.989 3.079 11.513 1.00 60.75 97 LEU A N 1
ATOM 738 C CA . LEU A 1 97 ? 12.732 2.724 12.734 1.00 60.75 97 LEU A CA 1
ATOM 739 C C . LEU A 1 97 ? 14.167 3.283 12.797 1.00 60.75 97 LEU A C 1
ATOM 741 O O . LEU A 1 97 ? 15.079 2.629 13.292 1.00 60.75 97 LEU A O 1
ATOM 745 N N . GLY A 1 98 ? 14.408 4.477 12.248 1.00 57.09 98 GLY A N 1
ATOM 746 C CA . GLY A 1 98 ? 15.744 5.091 12.252 1.00 57.09 98 GLY A CA 1
ATOM 747 C C . GLY A 1 98 ? 16.735 4.483 11.247 1.00 57.09 98 GLY A C 1
ATOM 748 O O . GLY A 1 98 ? 17.811 5.048 11.030 1.00 57.09 98 GLY A O 1
ATOM 749 N N . LEU A 1 99 ? 16.363 3.392 10.570 1.00 56.38 99 LEU A N 1
ATOM 750 C CA . LEU A 1 99 ? 17.206 2.702 9.602 1.00 56.38 99 LEU A CA 1
ATOM 751 C C . LEU A 1 99 ? 17.007 3.263 8.186 1.00 56.38 99 LEU A C 1
ATOM 753 O O . LEU A 1 99 ? 15.875 3.525 7.771 1.00 56.38 99 LEU A O 1
ATOM 757 N N . PRO A 1 100 ? 18.093 3.438 7.404 1.00 55.09 100 PRO A N 1
ATOM 758 C CA . PRO A 1 100 ? 17.981 3.773 5.996 1.00 55.09 100 PRO A CA 1
ATOM 759 C C . PRO A 1 100 ? 17.255 2.651 5.275 1.00 55.09 100 PRO A C 1
ATOM 761 O O . PRO A 1 100 ? 17.710 1.512 5.191 1.00 55.09 100 PRO A O 1
ATOM 764 N N . ASN A 1 101 ? 16.106 3.027 4.757 1.00 55.78 101 ASN A N 1
ATOM 765 C CA . ASN A 1 101 ? 15.080 2.125 4.292 1.00 55.78 101 ASN A CA 1
ATOM 766 C C . ASN A 1 101 ? 15.452 1.566 2.887 1.00 55.78 101 ASN A C 1
ATOM 768 O O . ASN A 1 101 ? 15.019 0.491 2.477 1.00 55.78 101 ASN A O 1
ATOM 772 N N . VAL A 1 102 ? 16.376 2.245 2.181 1.00 54.03 102 VAL A N 1
ATOM 773 C CA . VAL A 1 102 ? 17.079 1.750 0.984 1.00 54.03 102 VAL A CA 1
ATOM 774 C C . VAL A 1 102 ? 18.524 1.388 1.331 1.00 54.03 102 VAL A C 1
AT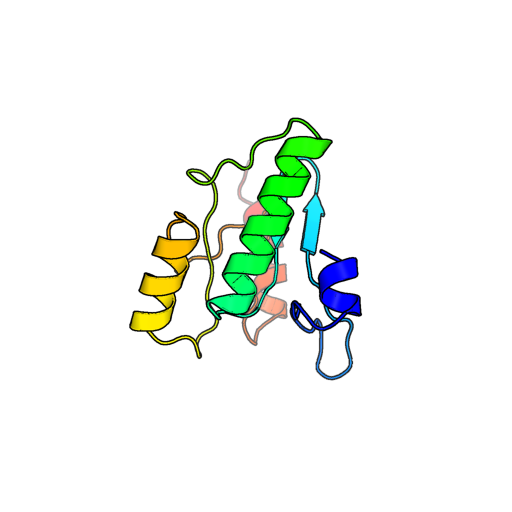OM 776 O O . VAL A 1 102 ? 19.407 2.243 1.443 1.00 54.03 102 VAL A O 1
ATOM 779 N N . VAL A 1 103 ? 18.798 0.089 1.424 1.00 51.19 103 VAL A N 1
ATOM 780 C CA . VAL A 1 103 ? 20.163 -0.440 1.474 1.00 51.19 103 VAL A CA 1
ATOM 781 C C . VAL A 1 103 ? 20.562 -0.851 0.058 1.00 51.19 103 VAL A C 1
ATOM 783 O O . VAL A 1 103 ? 20.187 -1.918 -0.423 1.00 51.19 103 VAL A O 1
ATOM 786 N N . GLY A 1 104 ? 21.329 -0.004 -0.636 1.00 55.44 104 GLY A N 1
ATOM 787 C CA . GLY A 1 104 ? 21.921 -0.370 -1.929 1.00 55.44 104 GLY A CA 1
ATOM 788 C C . GLY A 1 104 ? 22.859 -1.589 -1.826 1.00 55.44 104 GLY A C 1
ATOM 789 O O . GLY A 1 104 ? 23.092 -2.136 -0.748 1.00 55.44 104 GLY A O 1
ATOM 790 N N . ARG A 1 105 ? 23.498 -1.993 -2.938 1.00 47.00 105 ARG A N 1
ATOM 791 C CA . ARG A 1 105 ? 24.432 -3.151 -2.997 1.00 47.00 105 ARG A CA 1
ATOM 792 C C . ARG A 1 105 ? 25.519 -3.174 -1.903 1.00 47.00 105 ARG A C 1
ATOM 794 O O . ARG A 1 105 ? 26.062 -4.233 -1.606 1.00 47.00 105 ARG A O 1
ATOM 801 N N . ARG A 1 106 ? 25.834 -2.040 -1.268 1.00 46.34 106 ARG A N 1
ATOM 802 C CA . ARG A 1 106 ? 26.800 -1.943 -0.162 1.00 46.34 106 ARG A CA 1
ATOM 803 C C . ARG A 1 106 ? 26.123 -2.030 1.212 1.00 46.34 106 ARG A C 1
ATOM 805 O O . ARG A 1 106 ? 26.161 -1.071 1.980 1.00 46.34 106 ARG A O 1
ATOM 812 N N . LYS A 1 107 ? 25.594 -3.214 1.545 1.00 48.94 107 LYS A N 1
ATOM 813 C CA . LYS A 1 107 ? 24.981 -3.530 2.853 1.00 48.94 107 LYS A CA 1
ATOM 814 C C . LYS A 1 107 ? 25.859 -3.125 4.048 1.00 48.94 107 LYS A C 1
ATOM 816 O O . LYS A 1 107 ? 25.378 -2.460 4.956 1.00 48.94 107 LYS A O 1
ATOM 821 N N . LYS A 1 108 ? 27.169 -3.410 4.006 1.00 46.34 108 LYS A N 1
ATOM 822 C CA . LYS A 1 108 ? 28.115 -3.104 5.104 1.00 46.34 108 LYS A CA 1
ATOM 823 C C . LYS A 1 108 ? 28.205 -1.613 5.470 1.00 46.34 108 LYS A C 1
ATOM 825 O O . LYS A 1 108 ? 28.327 -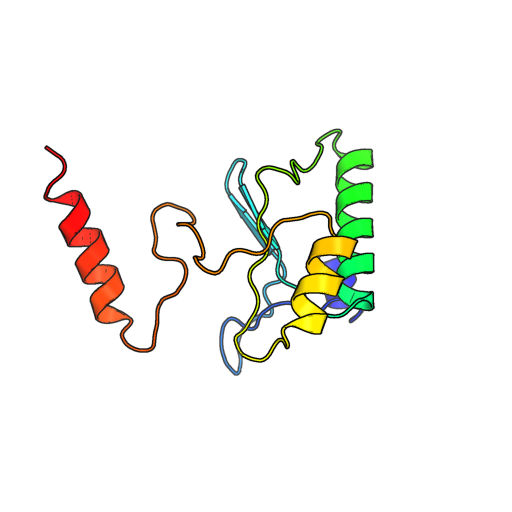1.288 6.645 1.00 46.34 108 LYS A O 1
ATOM 830 N N . ARG A 1 109 ? 28.123 -0.696 4.497 1.00 40.91 109 ARG A N 1
ATOM 831 C CA . ARG A 1 109 ? 28.282 0.752 4.753 1.00 40.91 109 ARG A CA 1
ATOM 832 C C . ARG A 1 109 ? 27.090 1.365 5.479 1.00 40.91 109 ARG A C 1
ATOM 834 O O . ARG A 1 109 ? 27.276 2.338 6.198 1.00 40.91 109 ARG A O 1
ATOM 841 N N . VAL A 1 110 ? 25.893 0.810 5.296 1.00 43.81 110 VAL A N 1
ATOM 842 C CA . VAL A 1 110 ? 24.677 1.333 5.928 1.00 43.81 110 VAL A CA 1
ATOM 843 C C . VAL A 1 110 ? 24.658 0.999 7.419 1.00 43.81 110 VAL A C 1
ATOM 845 O O . VAL A 1 110 ? 24.467 1.897 8.234 1.00 43.81 110 VAL A O 1
ATOM 848 N N . PHE A 1 111 ? 24.998 -0.242 7.783 1.00 46.59 111 PHE A N 1
ATOM 849 C CA . PHE A 1 111 ? 25.148 -0.643 9.187 1.00 46.59 111 PHE A CA 1
ATOM 850 C C . PHE A 1 111 ? 26.278 0.118 9.902 1.00 46.59 111 PHE A C 1
ATOM 852 O O . PHE A 1 111 ? 26.106 0.543 11.040 1.00 46.59 111 PHE A O 1
ATOM 859 N N . LEU A 1 112 ? 27.408 0.363 9.223 1.00 42.50 112 LEU A N 1
ATOM 860 C CA . LEU A 1 112 ? 28.514 1.162 9.770 1.00 42.50 112 LEU A CA 1
ATOM 861 C C . LEU A 1 112 ? 28.157 2.645 9.949 1.00 42.50 112 LEU A C 1
ATOM 863 O O . LEU A 1 112 ? 28.629 3.261 10.897 1.00 42.50 112 LEU A O 1
ATOM 867 N N . LYS A 1 113 ? 27.329 3.227 9.070 1.00 35.03 113 LYS A N 1
ATOM 868 C CA . LYS A 1 113 ? 26.909 4.633 9.184 1.00 35.03 113 LYS A CA 1
ATOM 869 C C . LYS A 1 113 ? 25.860 4.835 10.281 1.00 35.03 113 LYS A C 1
ATOM 871 O O . LYS A 1 113 ? 25.915 5.863 10.942 1.00 35.03 113 LYS A O 1
ATOM 876 N N . SER A 1 114 ? 24.980 3.855 10.514 1.00 34.34 114 SER A N 1
ATOM 877 C CA . SER A 1 114 ? 24.044 3.873 11.651 1.00 34.34 114 SER A CA 1
ATOM 878 C C . SER A 1 114 ? 24.809 3.903 12.978 1.00 34.34 114 SER A C 1
ATOM 880 O O . SER A 1 114 ? 24.650 4.844 13.739 1.00 34.34 114 SER A O 1
ATOM 882 N N . LYS A 1 115 ? 25.786 2.997 13.151 1.00 33.28 115 LYS A N 1
ATOM 883 C CA . LYS A 1 115 ? 26.672 2.962 14.331 1.00 33.28 115 LYS A CA 1
ATOM 884 C C . LYS A 1 115 ? 27.481 4.246 14.551 1.00 33.28 115 LYS A C 1
ATOM 886 O O . LYS A 1 115 ? 27.911 4.519 15.662 1.00 33.28 115 LYS A O 1
ATOM 891 N N . ARG A 1 116 ? 27.755 4.995 13.478 1.00 29.25 116 ARG A N 1
ATOM 892 C CA . ARG A 1 116 ? 28.545 6.231 13.527 1.00 29.25 116 ARG A CA 1
ATOM 893 C C . ARG A 1 116 ? 27.692 7.460 13.848 1.00 29.25 116 ARG A C 1
ATOM 895 O O . ARG A 1 116 ? 28.245 8.404 14.383 1.00 29.25 116 ARG A O 1
ATOM 902 N N . MET A 1 117 ? 26.390 7.459 13.547 1.00 33.00 117 MET A N 1
ATOM 903 C CA . MET A 1 117 ? 25.480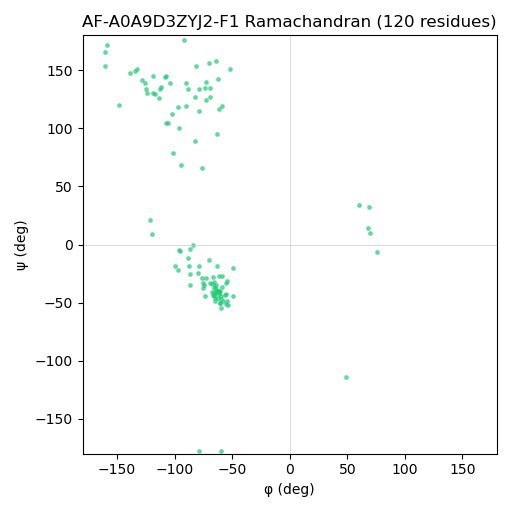 8.549 13.935 1.00 33.00 117 MET A CA 1
ATOM 904 C C . MET A 1 117 ? 25.108 8.492 15.422 1.00 33.00 117 MET A C 1
ATOM 906 O O . MET A 1 117 ? 24.934 9.543 16.026 1.00 33.00 117 MET A O 1
ATOM 910 N N . ASP A 1 118 ? 25.099 7.300 16.023 1.00 40.47 118 ASP A N 1
ATOM 911 C CA . ASP A 1 118 ? 24.892 7.129 17.470 1.00 40.47 118 ASP A CA 1
ATOM 912 C C . ASP A 1 118 ? 26.094 7.623 18.310 1.00 40.47 118 ASP A C 1
ATOM 914 O O . ASP A 1 118 ? 25.980 7.787 19.517 1.00 40.47 118 ASP A O 1
ATOM 918 N N . LEU A 1 119 ? 27.252 7.878 17.682 1.00 36.50 119 LEU A N 1
ATOM 919 C CA . LEU A 1 119 ? 28.483 8.341 18.347 1.00 36.50 119 LEU A CA 1
ATOM 920 C C . LEU A 1 119 ? 28.690 9.868 18.306 1.00 36.50 119 LEU A C 1
ATOM 922 O O . LEU A 1 119 ? 29.654 10.352 18.892 1.00 36.50 119 LEU A O 1
ATOM 926 N N . TYR A 1 120 ? 27.825 10.621 17.618 1.00 37.12 120 TYR A N 1
ATOM 927 C CA . TYR A 1 120 ? 27.894 12.093 17.542 1.00 37.12 120 TYR A CA 1
ATOM 928 C C . TYR A 1 120 ? 26.643 12.793 18.089 1.00 37.12 120 TYR A C 1
ATOM 930 O O . TYR A 1 120 ? 26.506 14.002 17.933 1.00 37.12 120 TYR A O 1
ATOM 938 N N . ALA A 1 121 ? 25.741 12.052 18.731 1.00 35.53 121 ALA A N 1
ATOM 939 C CA . ALA A 1 121 ? 24.676 12.622 19.545 1.00 35.53 121 ALA A CA 1
ATOM 940 C C . ALA A 1 121 ? 25.074 12.497 21.024 1.00 35.53 121 ALA A C 1
ATOM 942 O O . ALA A 1 121 ? 24.647 11.570 21.705 1.00 35.53 121 ALA A O 1
ATOM 943 N N . ASN A 1 122 ? 25.945 13.399 21.475 1.00 35.34 122 ASN A N 1
ATOM 944 C CA . ASN A 1 122 ? 26.078 13.804 22.875 1.00 35.34 122 ASN A CA 1
ATOM 945 C C . ASN A 1 122 ? 25.975 15.325 22.909 1.00 35.34 122 ASN A C 1
ATOM 947 O O . ASN A 1 122 ? 26.695 15.953 22.099 1.00 35.34 122 ASN A O 1
#

Organism: NCBI:txid47602

=== Feature glossary ===
Legend for the data blocks above and below:

— What the protein is —

The amino-acid sequence is the protein's primary structure: the linear order of residues from the N-terminus to the C-terminus, written in one-letter code. Everything else here — the 3D coordinates, the secondary structure, the domain annotations — is ultimately a consequence of this string.

Functional annotations link the protein to curated databases. InterPro entries identify conserved domains and families by matching the sequence against member-database signatures (Pfam, PROSITE, CDD, …). Gene Ontology (GO) terms describe molecular function, biological process, and cellular component in a controlled vocabulary. CATH places the structure in a hierarchical fold classification (Class/Architecture/Topology/Homologous-superfamily). The organism is the source species.

— Where its atoms are —

Atomic coordinates in PDBx/mmCIF format — the same representation the Protein Data Bank distributes. Each line of the _atom_site loop places one backbone atom in Cartesian space (units: ångströms, origin: arbitrary).

The six renders are orthographic views along the three Cartesian axes in both directions. Representation (cartoon, sticks, or surface) and color scheme (sequence-rainbow or by-chain) vary across proteins so the training set covers all the common visualization conventions.

— Local backbone conformation —

Eight-state secondary structure (DSSP): H is the canonical α-helix, G the tighter 3₁₀-helix, I the wider π-helix; E/B are β-structure, T and S are turns and bends, and '-' is everything else. DSSP derives these from the pattern of main-chain N–H···O=C hydrogen bonds, not from the sequence.

Three-state secondary structure (P-SEA) collapses the eight DSSP classes into helix (a), strand (b), and coil (c). P-SEA assigns these from Cα geometry alone — distances and angles — without requiring backbone oxygens, so it works on any Cα trace.

φ (phi) and ψ (psi) are the two rotatable backbone dihedrals per residue: φ is the C(i-1)–N–Cα–C torsion, ψ is the N–Cα–C–N(i+1) torsion, both in degrees on (−180°, 180°]. α-helical residues cluster near (−60°, −45°); β-strand residues near (−120°, +130°). A Ramachandran plot is simply a scatter of (φ, ψ) for every residue.

— Global shape and packing —

The geometric summary reports three shape descriptors. Rg (radius of gyration) measures how spread out the Cα atoms are about their centre of mass; compact globular proteins have small Rg, elongated or unfolded ones large. Cα contacts (<8 Å, |i−j|>4) count long-range residue pairs in spatial proximity — high for tightly packed folds, near zero for rods or random coil. The bounding-box extents give the protein's footprint along x, y, z in Å.

SASA measures how much of the protein is reachable by solvent. It is computed by rolling a water-sized probe over the atomic surface and summing the exposed area (Å²). Per-residue SASA distinguishes core (buried, low SASA) from surface (exposed, high SASA) residues; total SASA is a whole-molecule size measure.

Plot images: a contact map (which residues are close in 3D, as an N×N binary image), a Ramachandran scatter (backbone torsion angles, revealing secondary-structure composition at a glance), and — for AlphaFold structures — a PAE heatmap (pairwise prediction confidence).

— Structural neighborhood —

A 3Di character summarizes, for each residue, the relative orientation of the Cα frame of its nearest spatial neighbor. Because it encodes fold topology rather than chemistry, 3Di alignments detect remote structural similarity that sequence alignment misses.

The Foldseek neighbor list gives the closest experimentally determined structures in the PDB, ranked by structural alignment. TM-score near 1 means near-identical fold; near 0.3 means only rough topology match. This is how one finds what a novel AlphaFold prediction most resembles in the solved-structure universe.

— Confidence and disorder —

For AlphaFold models, the B-factor field carries pLDDT — the model's own estimate of local accuracy on a 0–100 scale. Regions with pLDDT<50 should be treated as essentially unmodeled; they often correspond to intrinsically disordered segments.

Crystallographic B-factors measure how much each atom's electron density is smeared out, in Å². They rise in mobile loops and surface residues and fall in the buried interior. In AlphaFold models this column is repurposed to hold pLDDT instead.

Predicted Aligned Error (PAE) is an AlphaFold confidence matrix: entry (i, j) is the expected error in the position of residue j, in ångströms, when the prediction is superimposed on the true structure at residue i. Low PAE within a block of residues means that block is internally rigid and well-predicted; high PAE between two blocks means their relative placement is uncertain even if each block individually is confident.